Protein AF-A0A2T1FLL4-F1 (afdb_monomer_lite)

Radius of gyration: 18.34 Å; chains: 1; bounding box: 53×29×30 Å

Structure (mmCIF, N/CA/C/O backbone):
data_AF-A0A2T1FLL4-F1
#
_entry.id   AF-A0A2T1FLL4-F1
#
loop_
_atom_site.group_PDB
_atom_site.id
_atom_site.type_symbol
_atom_site.label_atom_id
_atom_site.label_alt_id
_atom_site.label_comp_id
_atom_site.label_asym_id
_atom_site.label_entity_id
_atom_site.label_seq_id
_atom_site.pdbx_PDB_ins_code
_atom_site.Cartn_x
_atom_site.Cartn_y
_atom_site.Cartn_z
_atom_site.occupancy
_atom_site.B_iso_or_equiv
_atom_site.auth_seq_id
_atom_site.auth_comp_id
_atom_site.auth_asym_id
_atom_site.auth_atom_id
_atom_site.pdbx_PDB_model_num
ATOM 1 N N . SER A 1 1 ? -15.929 10.004 -1.139 1.00 59.06 1 SER A N 1
ATOM 2 C CA . SER A 1 1 ? -14.511 10.381 -0.976 1.00 59.06 1 SER A CA 1
ATOM 3 C C . SER A 1 1 ? -13.654 9.124 -1.065 1.00 59.06 1 SER A C 1
ATOM 5 O O . SER A 1 1 ? -13.942 8.171 -0.348 1.00 59.06 1 SER A O 1
ATOM 7 N N . GLN A 1 2 ? -12.661 9.090 -1.964 1.00 67.81 2 GLN A N 1
ATOM 8 C CA . GLN A 1 2 ? -11.765 7.937 -2.189 1.00 67.81 2 GLN A CA 1
ATOM 9 C C . GLN A 1 2 ? -10.726 7.746 -1.067 1.00 67.81 2 GLN A C 1
ATOM 11 O O . GLN A 1 2 ? -10.120 6.685 -0.953 1.00 67.81 2 GLN A O 1
ATOM 16 N N . GLU A 1 3 ? -10.554 8.739 -0.194 1.00 75.88 3 GLU A N 1
ATOM 17 C CA . GLU A 1 3 ? -9.575 8.709 0.899 1.00 75.88 3 GLU A CA 1
ATOM 18 C C . GLU A 1 3 ? -9.871 7.622 1.936 1.00 75.88 3 GLU A C 1
ATOM 20 O O . GLU A 1 3 ? -8.956 6.987 2.460 1.00 75.88 3 GLU A O 1
ATOM 25 N N . ASN A 1 4 ? -11.156 7.353 2.191 1.00 74.50 4 ASN A N 1
ATOM 26 C CA . ASN A 1 4 ? -11.561 6.270 3.081 1.00 74.50 4 ASN A CA 1
ATOM 27 C C . ASN A 1 4 ? -11.140 4.909 2.524 1.00 74.50 4 ASN A C 1
ATOM 29 O O . ASN A 1 4 ? -10.648 4.093 3.290 1.00 74.50 4 ASN A O 1
ATOM 33 N N . ILE A 1 5 ? -11.238 4.701 1.206 1.00 77.44 5 ILE A N 1
ATOM 34 C CA . ILE A 1 5 ? -10.826 3.450 0.554 1.00 77.44 5 ILE A CA 1
ATOM 35 C C . ILE A 1 5 ? -9.325 3.242 0.757 1.00 77.44 5 ILE A C 1
ATOM 37 O O . ILE A 1 5 ? -8.915 2.195 1.248 1.00 77.44 5 ILE A O 1
ATOM 41 N N . ILE A 1 6 ? -8.503 4.257 0.472 1.00 80.19 6 ILE A N 1
ATOM 42 C CA . ILE A 1 6 ? -7.043 4.187 0.650 1.00 80.19 6 ILE A CA 1
ATOM 43 C C . ILE A 1 6 ? -6.690 3.909 2.120 1.00 80.19 6 ILE A C 1
ATOM 45 O O . ILE A 1 6 ? -5.851 3.055 2.421 1.00 80.19 6 ILE A O 1
ATOM 49 N N . ARG A 1 7 ? -7.366 4.579 3.060 1.00 81.75 7 ARG A N 1
ATOM 50 C CA . ARG A 1 7 ? -7.147 4.384 4.498 1.00 81.75 7 ARG A CA 1
ATOM 51 C C . ARG A 1 7 ? -7.518 2.973 4.966 1.00 81.75 7 ARG A C 1
ATOM 53 O O .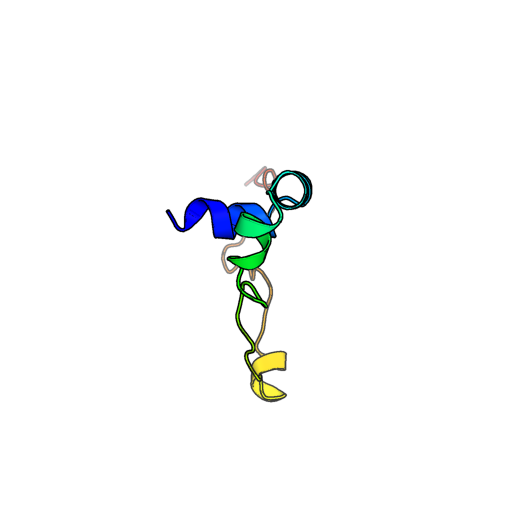 ARG A 1 7 ? -6.804 2.431 5.806 1.00 81.75 7 ARG A O 1
ATOM 60 N N . SER A 1 8 ? -8.554 2.355 4.393 1.00 84.00 8 SER A N 1
ATOM 61 C CA . SER A 1 8 ? -8.955 0.960 4.666 1.00 84.00 8 SER A CA 1
ATOM 62 C C . SER A 1 8 ? -7.934 -0.084 4.226 1.00 84.00 8 SER A C 1
ATOM 64 O O . SER A 1 8 ? -7.991 -1.219 4.694 1.00 84.00 8 SER A O 1
ATOM 66 N N . TRP A 1 9 ? -7.012 0.269 3.332 1.00 82.75 9 TRP A N 1
ATOM 67 C CA . TRP A 1 9 ? -5.907 -0.606 2.931 1.00 82.75 9 TRP A CA 1
ATOM 68 C C . TRP A 1 9 ? -4.619 -0.317 3.689 1.00 82.75 9 TRP A C 1
ATOM 70 O O . TRP A 1 9 ? -3.799 -1.209 3.872 1.00 82.75 9 TRP A O 1
ATOM 80 N N . LYS A 1 10 ? -4.455 0.917 4.170 1.00 83.69 10 LYS A N 1
ATOM 81 C CA . LYS A 1 10 ? -3.279 1.332 4.938 1.00 83.69 10 LYS A CA 1
ATOM 82 C C . LYS A 1 10 ? -3.363 0.965 6.423 1.00 83.69 10 LYS A C 1
ATOM 84 O O . LYS A 1 10 ? -2.333 0.720 7.039 1.00 83.69 10 LYS A O 1
ATOM 89 N N . SER A 1 11 ? -4.562 0.967 7.008 1.00 86.75 11 SER A N 1
ATOM 90 C CA . SER A 1 11 ? -4.783 0.708 8.435 1.00 86.75 11 SER A CA 1
ATOM 91 C C . SER A 1 11 ? -5.792 -0.418 8.637 1.00 86.75 11 SER A C 1
ATOM 93 O O . SER A 1 11 ? -6.961 -0.307 8.257 1.00 86.75 11 SER A O 1
ATOM 95 N N . LEU A 1 12 ? -5.330 -1.494 9.275 1.00 81.75 12 LEU A N 1
ATOM 96 C CA . LEU A 1 12 ? -6.155 -2.652 9.603 1.00 81.75 12 LEU A CA 1
ATOM 97 C C . LEU A 1 12 ? -7.254 -2.294 10.616 1.00 81.75 12 LEU A C 1
ATOM 99 O O . LEU A 1 12 ? -8.390 -2.732 10.461 1.00 81.75 12 LEU A O 1
ATOM 103 N N . ASP A 1 13 ? -6.951 -1.437 11.593 1.00 85.56 13 ASP A N 1
ATOM 104 C CA . ASP A 1 13 ? -7.915 -0.961 12.594 1.00 85.56 13 ASP A CA 1
ATOM 105 C C . ASP A 1 13 ? -9.069 -0.187 11.953 1.00 85.56 13 ASP A C 1
ATOM 107 O O . ASP A 1 13 ? -10.236 -0.429 12.261 1.00 85.56 13 ASP A O 1
ATOM 111 N N . PHE A 1 14 ? -8.762 0.690 10.989 1.00 87.31 14 PHE A N 1
ATOM 112 C CA . PHE A 1 14 ? -9.792 1.409 10.240 1.00 87.31 14 PHE A CA 1
ATOM 113 C C . PHE A 1 14 ? -10.650 0.448 9.411 1.00 87.31 14 PHE A C 1
ATOM 115 O O . PHE A 1 14 ? -11.868 0.597 9.369 1.00 87.31 14 PHE A O 1
ATOM 122 N N . ARG A 1 15 ? -10.042 -0.572 8.791 1.00 84.38 15 ARG A N 1
ATOM 123 C CA . ARG A 1 15 ? -10.772 -1.598 8.030 1.00 84.38 15 ARG A CA 1
ATOM 124 C C . ARG A 1 15 ? -11.709 -2.422 8.915 1.00 84.38 15 ARG A C 1
ATOM 126 O O . ARG A 1 15 ? -12.835 -2.703 8.510 1.00 84.38 15 ARG A O 1
ATOM 133 N N . ASN A 1 16 ? -11.254 -2.794 10.108 1.00 85.38 16 ASN A N 1
ATOM 134 C CA . ASN A 1 16 ? -12.026 -3.583 11.067 1.00 85.38 16 ASN A CA 1
ATOM 135 C C . ASN A 1 16 ? -13.159 -2.774 11.712 1.00 85.38 16 ASN A C 1
ATOM 137 O O . ASN A 1 16 ? -14.202 -3.341 12.032 1.00 85.38 16 ASN A O 1
ATOM 141 N N . GLY A 1 17 ? -12.982 -1.457 11.848 1.00 86.12 17 GLY A N 1
ATOM 142 C CA . GLY A 1 17 ? -14.011 -0.538 12.339 1.00 86.12 17 GLY A CA 1
ATOM 143 C C . GLY A 1 17 ? -15.155 -0.261 11.355 1.00 86.12 17 GLY A C 1
ATOM 144 O O . GLY A 1 17 ? -16.177 0.285 11.762 1.00 86.12 17 GLY A O 1
ATOM 145 N N . LEU A 1 18 ? -15.024 -0.638 10.078 1.00 85.31 18 LEU A N 1
ATOM 146 C CA . LEU A 1 18 ? -16.076 -0.439 9.077 1.00 85.31 18 LEU A CA 1
ATOM 147 C C . LEU A 1 18 ? -17.247 -1.410 9.272 1.00 85.31 18 LEU A C 1
ATOM 149 O O . LEU A 1 18 ? -17.066 -2.605 9.555 1.00 85.31 18 LEU A O 1
ATOM 153 N N . SER A 1 19 ? -18.465 -0.923 9.024 1.00 85.38 19 SER A N 1
ATOM 154 C CA . SER A 1 19 ? -19.654 -1.778 8.997 1.00 85.38 19 SER A CA 1
ATOM 155 C C . SER A 1 19 ? -19.591 -2.790 7.844 1.00 85.38 19 SER A C 1
ATOM 157 O O . SER A 1 19 ? -18.842 -2.631 6.879 1.00 85.38 19 SER A O 1
ATOM 159 N N . ALA A 1 20 ? -20.402 -3.849 7.915 1.00 83.50 20 ALA A N 1
ATOM 160 C CA . ALA A 1 20 ? -20.451 -4.872 6.865 1.00 83.50 20 ALA A CA 1
ATOM 161 C C . ALA A 1 20 ? -20.824 -4.292 5.488 1.00 83.50 20 ALA A C 1
ATOM 163 O O . ALA A 1 20 ? -20.283 -4.721 4.472 1.00 83.50 20 ALA A O 1
ATOM 164 N N . LYS A 1 21 ? -21.701 -3.278 5.460 1.00 83.38 21 LYS A N 1
ATOM 165 C CA . LYS A 1 21 ? -22.084 -2.581 4.225 1.00 83.38 21 LYS A CA 1
ATOM 166 C C . LYS A 1 21 ? -20.900 -1.825 3.637 1.00 83.38 21 LYS A C 1
ATOM 168 O O . LYS A 1 21 ? -20.625 -1.960 2.456 1.00 83.38 21 LYS A O 1
ATOM 173 N N . GLU A 1 22 ? -20.169 -1.080 4.458 1.00 82.44 22 GLU A N 1
ATOM 174 C CA . GLU A 1 22 ? -19.021 -0.293 3.995 1.00 82.44 22 GLU A CA 1
ATOM 175 C C . GLU A 1 22 ? -17.843 -1.173 3.566 1.00 82.44 22 GLU A C 1
ATOM 177 O O . GLU A 1 22 ? -17.170 -0.858 2.588 1.00 82.44 22 GLU A O 1
ATOM 182 N N . ARG A 1 23 ? -17.627 -2.313 4.234 1.00 80.62 23 ARG A N 1
ATOM 183 C CA . ARG A 1 23 ? -16.640 -3.313 3.799 1.00 80.62 23 ARG A CA 1
ATOM 184 C C . ARG A 1 23 ? -16.996 -3.950 2.462 1.00 80.62 23 ARG A C 1
ATOM 186 O O . ARG A 1 23 ? -16.087 -4.217 1.687 1.00 80.62 23 ARG A O 1
ATOM 193 N N . ALA A 1 24 ? -18.282 -4.158 2.179 1.00 82.88 24 ALA A N 1
ATOM 194 C CA . ALA A 1 24 ? -18.738 -4.687 0.894 1.00 82.88 24 ALA A CA 1
ATOM 195 C C . ALA A 1 24 ? -18.544 -3.698 -0.272 1.00 82.88 24 ALA A C 1
ATOM 197 O O . ALA A 1 24 ? -18.491 -4.119 -1.421 1.00 82.88 24 ALA A O 1
ATOM 198 N N . PHE A 1 25 ? -18.406 -2.397 0.013 1.00 82.62 25 PHE A N 1
ATOM 199 C CA . PHE A 1 25 ? -18.052 -1.381 -0.986 1.00 82.62 25 PHE A CA 1
ATOM 200 C C . PHE A 1 25 ? -16.545 -1.305 -1.277 1.00 82.62 25 PHE A C 1
ATOM 202 O O . PHE A 1 25 ? -16.141 -0.569 -2.179 1.00 82.62 25 PHE A O 1
ATOM 209 N N . LEU A 1 26 ? -15.697 -2.017 -0.523 1.00 82.88 26 LEU A N 1
ATOM 210 C CA . LEU A 1 26 ? -14.265 -2.046 -0.806 1.00 82.88 26 LEU A CA 1
ATOM 211 C C . LEU A 1 26 ? -13.998 -2.913 -2.048 1.00 82.88 26 LEU A C 1
ATOM 213 O O . LEU A 1 26 ? -14.571 -3.996 -2.160 1.00 82.88 26 LEU A O 1
ATOM 217 N N . PRO A 1 27 ? -13.116 -2.470 -2.964 1.00 81.06 27 PRO A N 1
ATOM 218 C CA . PRO A 1 27 ? -12.702 -3.297 -4.093 1.00 81.06 27 PRO A CA 1
ATOM 219 C C . PRO A 1 27 ? -12.012 -4.573 -3.595 1.00 81.06 27 PRO A C 1
ATOM 221 O O . PRO A 1 27 ? -11.494 -4.608 -2.484 1.00 81.06 27 PRO A O 1
ATOM 224 N N . GLU A 1 28 ? -11.963 -5.621 -4.412 1.00 81.38 28 GLU A N 1
ATOM 225 C CA . GLU A 1 28 ? -11.304 -6.876 -4.023 1.00 81.38 28 GLU A CA 1
ATOM 226 C C . GLU A 1 28 ? -9.789 -6.694 -3.819 1.00 81.38 28 GLU A C 1
ATOM 228 O O . GLU A 1 28 ? -9.210 -7.239 -2.880 1.00 81.38 28 GLU A O 1
ATOM 233 N N . ASN A 1 29 ? -9.159 -5.850 -4.645 1.00 77.75 29 ASN A N 1
ATOM 234 C CA . ASN A 1 29 ? -7.732 -5.551 -4.589 1.00 77.75 29 ASN A CA 1
ATOM 235 C C . ASN A 1 29 ? -7.483 -4.032 -4.722 1.00 77.75 29 ASN A C 1
ATOM 237 O O . ASN A 1 29 ? -7.958 -3.427 -5.685 1.00 77.75 29 ASN A O 1
ATOM 241 N N . PRO A 1 30 ? -6.718 -3.403 -3.806 1.00 76.44 30 PRO A N 1
ATOM 242 C CA . PRO A 1 30 ? -6.418 -1.970 -3.848 1.00 76.44 30 PRO A CA 1
ATOM 243 C C . PRO A 1 30 ? -5.592 -1.524 -5.055 1.00 76.44 30 PRO A C 1
ATOM 245 O O . PRO A 1 30 ? -5.705 -0.370 -5.456 1.00 76.44 30 PRO A O 1
ATOM 248 N N . ALA A 1 31 ? -4.754 -2.403 -5.607 1.00 75.81 31 ALA A N 1
ATOM 249 C CA . ALA A 1 31 ? -3.899 -2.119 -6.759 1.00 75.81 31 ALA A CA 1
ATOM 250 C C . ALA A 1 31 ? -4.471 -2.683 -8.073 1.00 75.81 31 ALA A C 1
ATOM 252 O O . ALA A 1 31 ? -3.911 -2.442 -9.140 1.00 75.81 31 ALA A O 1
ATOM 253 N N . GLY A 1 32 ? -5.585 -3.422 -7.998 1.00 73.00 32 GLY A N 1
ATOM 254 C CA . GLY A 1 32 ? -6.078 -4.241 -9.104 1.00 73.00 32 GLY A CA 1
ATOM 255 C C . GLY A 1 32 ? -5.171 -5.443 -9.398 1.00 73.00 32 GLY A C 1
ATOM 256 O O . GLY A 1 32 ? -4.048 -5.551 -8.903 1.00 73.00 32 GLY A O 1
ATOM 257 N N . SER A 1 33 ? -5.676 -6.395 -10.180 1.00 77.19 33 SER A N 1
ATOM 258 C CA . SER A 1 33 ? -4.862 -7.479 -10.731 1.00 77.19 33 SER A CA 1
ATOM 259 C C . SER A 1 33 ? -4.062 -6.941 -11.917 1.00 77.19 33 SER A C 1
ATOM 261 O O . SER A 1 33 ? -4.644 -6.598 -12.945 1.00 77.19 33 SER A O 1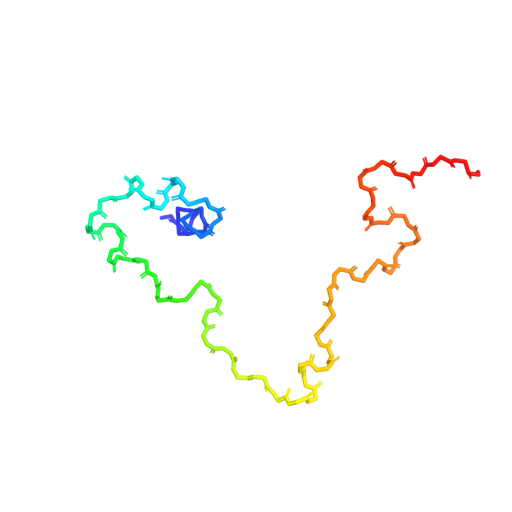
ATOM 263 N N . ILE A 1 34 ? -2.743 -6.857 -11.771 1.00 80.94 34 ILE A N 1
ATOM 264 C CA . ILE A 1 34 ? -1.822 -6.571 -12.872 1.00 80.94 34 ILE A CA 1
ATOM 265 C C . ILE A 1 34 ? -1.022 -7.843 -13.117 1.00 80.94 34 ILE A C 1
ATOM 267 O O . ILE A 1 34 ? -0.351 -8.338 -12.212 1.00 80.94 34 ILE A O 1
ATOM 271 N N . GLU A 1 35 ? -1.112 -8.375 -14.331 1.00 85.50 35 GLU A N 1
ATOM 272 C CA . GLU A 1 35 ? -0.228 -9.444 -14.776 1.00 85.50 35 GLU A CA 1
ATOM 273 C C . GLU A 1 35 ? 1.067 -8.819 -15.281 1.00 85.50 35 GLU A C 1
ATOM 275 O O . GLU A 1 35 ? 1.056 -7.996 -16.193 1.00 85.50 35 GLU A O 1
ATOM 280 N N . LEU A 1 36 ? 2.176 -9.188 -14.646 1.00 85.75 36 LEU A N 1
ATOM 281 C CA . LEU A 1 36 ? 3.509 -8.766 -15.051 1.00 85.75 36 LEU A CA 1
ATOM 282 C C . LEU A 1 36 ? 4.189 -9.920 -15.770 1.00 85.75 36 LEU A C 1
ATOM 284 O O . LEU A 1 36 ? 4.185 -11.055 -15.287 1.00 85.75 36 LEU A O 1
ATOM 288 N N . THR A 1 37 ? 4.829 -9.621 -16.894 1.00 88.81 37 THR A N 1
ATOM 289 C CA . THR A 1 37 ? 5.758 -10.568 -17.510 1.00 88.81 37 THR A CA 1
ATOM 290 C C . THR A 1 37 ? 7.006 -10.740 -16.642 1.00 88.81 37 THR A C 1
ATOM 292 O O . THR A 1 37 ? 7.369 -9.874 -15.843 1.00 88.81 37 THR A O 1
ATOM 295 N N . ASP A 1 38 ? 7.730 -11.842 -16.841 1.00 86.56 38 ASP A N 1
ATOM 296 C CA . ASP A 1 38 ? 8.990 -12.126 -16.137 1.00 86.56 38 ASP A CA 1
ATOM 297 C C . ASP A 1 38 ? 10.028 -10.996 -16.313 1.00 86.56 38 ASP A C 1
ATOM 299 O O . ASP A 1 38 ? 10.844 -10.728 -15.431 1.00 86.56 38 ASP A O 1
ATOM 303 N N . ALA A 1 39 ? 9.987 -10.308 -17.460 1.00 87.44 39 ALA A N 1
ATOM 304 C CA . ALA A 1 39 ? 10.839 -9.162 -17.759 1.00 87.44 39 ALA A CA 1
ATOM 305 C C . ALA A 1 39 ? 10.425 -7.903 -16.975 1.00 87.44 39 ALA A C 1
ATOM 307 O O . ALA A 1 39 ? 11.282 -7.227 -16.406 1.00 87.44 39 ALA A O 1
ATOM 308 N N . GLU A 1 40 ? 9.127 -7.606 -16.896 1.00 88.06 40 GLU A N 1
ATOM 309 C CA . GLU A 1 40 ? 8.605 -6.462 -16.136 1.00 88.06 40 GLU A CA 1
ATOM 310 C C . GLU A 1 40 ? 8.789 -6.649 -14.631 1.00 88.06 40 GLU A C 1
ATOM 312 O O . GLU A 1 40 ? 9.181 -5.711 -13.937 1.00 88.06 40 GLU A O 1
ATOM 317 N N . LEU A 1 41 ? 8.598 -7.873 -14.131 1.00 85.75 41 LEU A N 1
ATOM 318 C CA . LEU A 1 41 ? 8.841 -8.204 -12.730 1.00 85.75 41 LEU A CA 1
ATOM 319 C C . LEU A 1 41 ? 10.317 -8.013 -12.353 1.00 85.75 41 LEU A C 1
ATOM 321 O O . LEU A 1 41 ? 10.612 -7.469 -11.292 1.00 85.75 41 LEU A O 1
ATOM 325 N N . LYS A 1 42 ? 11.251 -8.394 -13.235 1.00 84.69 42 LYS A N 1
ATOM 326 C CA . LYS A 1 42 ? 12.693 -8.143 -13.040 1.00 84.69 42 LYS A CA 1
ATO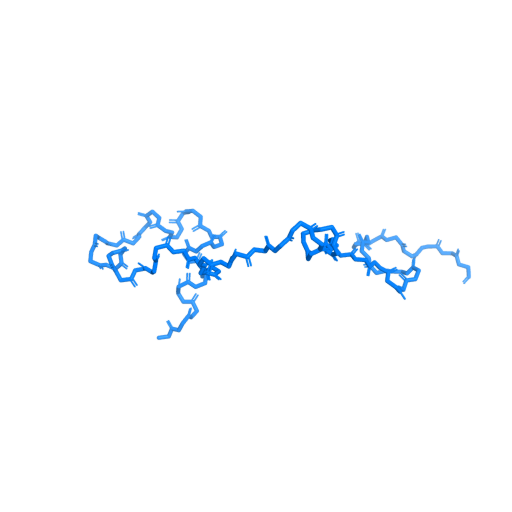M 327 C C . LYS A 1 42 ? 13.041 -6.658 -13.046 1.00 84.69 42 LYS A C 1
ATOM 329 O O . LYS A 1 42 ? 14.001 -6.261 -12.393 1.00 84.69 42 LYS A O 1
ATOM 334 N N . SER A 1 43 ? 12.280 -5.849 -13.779 1.00 82.69 43 SER A N 1
ATOM 335 C CA . SER A 1 43 ? 12.457 -4.398 -13.820 1.00 82.69 43 SER A CA 1
ATOM 336 C C . SER A 1 43 ? 11.789 -3.672 -12.646 1.00 82.69 43 SER A C 1
ATOM 338 O O . SER A 1 43 ? 12.035 -2.478 -12.464 1.00 82.69 43 SER A O 1
ATOM 340 N N . ALA A 1 44 ? 10.946 -4.343 -11.857 1.00 82.06 44 ALA A N 1
ATOM 341 C CA . ALA A 1 44 ? 10.304 -3.745 -10.697 1.00 82.06 44 ALA A CA 1
ATOM 342 C C . ALA A 1 44 ? 11.336 -3.539 -9.577 1.00 82.06 44 ALA A C 1
ATOM 344 O O . ALA A 1 44 ? 11.753 -4.475 -8.896 1.00 82.06 44 ALA A O 1
ATOM 345 N N . THR A 1 45 ? 11.758 -2.293 -9.376 1.00 76.94 45 THR A N 1
ATOM 346 C CA . THR A 1 45 ? 12.674 -1.918 -8.295 1.00 76.94 45 THR A CA 1
ATOM 347 C C . THR A 1 45 ? 11.915 -1.270 -7.141 1.00 76.94 45 THR A C 1
ATOM 349 O O . THR A 1 45 ? 10.929 -0.566 -7.354 1.00 76.94 45 THR A O 1
ATOM 352 N N . GLY A 1 46 ? 12.408 -1.437 -5.910 1.00 72.94 46 GLY A N 1
ATOM 353 C CA . GLY A 1 46 ? 11.971 -0.619 -4.773 1.00 72.94 46 GLY A CA 1
ATOM 354 C C . GLY A 1 46 ? 12.385 0.853 -4.922 1.00 72.94 46 GLY A C 1
ATOM 355 O O . GLY A 1 46 ? 12.769 1.299 -6.001 1.00 72.94 46 GLY A O 1
ATOM 356 N N . ALA A 1 47 ? 12.351 1.615 -3.826 1.00 61.66 47 ALA A N 1
ATOM 357 C CA . ALA A 1 47 ? 12.830 2.998 -3.799 1.00 61.66 47 ALA A CA 1
ATOM 358 C C . ALA A 1 47 ? 14.335 3.075 -4.138 1.00 61.66 47 ALA A C 1
ATOM 360 O O . ALA A 1 47 ? 15.194 3.034 -3.255 1.00 61.66 47 ALA A O 1
ATOM 361 N N . ALA A 1 48 ? 14.660 3.175 -5.427 1.00 57.12 48 ALA A N 1
ATOM 362 C CA . ALA A 1 48 ? 16.003 3.443 -5.904 1.00 57.12 48 ALA A CA 1
ATOM 363 C C . ALA A 1 48 ? 16.308 4.916 -5.628 1.00 57.12 48 ALA A C 1
ATOM 365 O O . ALA A 1 48 ? 15.757 5.829 -6.247 1.00 57.12 48 ALA A O 1
ATOM 366 N N . ARG A 1 49 ? 17.162 5.153 -4.633 1.00 53.84 49 ARG A N 1
ATOM 367 C CA . ARG A 1 49 ? 17.683 6.482 -4.350 1.00 53.84 49 ARG A CA 1
ATOM 368 C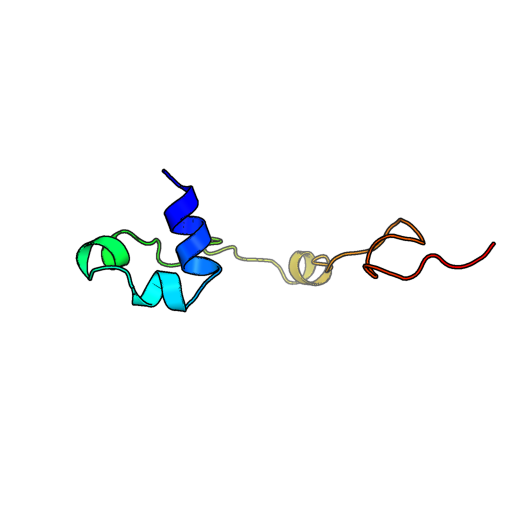 C . ARG A 1 49 ? 18.649 6.885 -5.460 1.00 53.84 49 ARG A C 1
ATOM 370 O O . ARG A 1 49 ? 19.859 6.760 -5.308 1.00 53.84 49 ARG A O 1
ATOM 377 N N . ASN A 1 50 ? 18.142 7.457 -6.542 1.00 57.09 50 ASN A N 1
ATOM 378 C CA . ASN A 1 50 ? 19.000 8.107 -7.542 1.00 57.09 50 ASN A CA 1
ATOM 379 C C . ASN A 1 50 ? 19.477 9.496 -7.069 1.00 57.09 50 ASN A C 1
ATOM 381 O O . ASN A 1 50 ? 19.838 10.353 -7.866 1.00 57.09 50 ASN A O 1
ATOM 385 N N . AS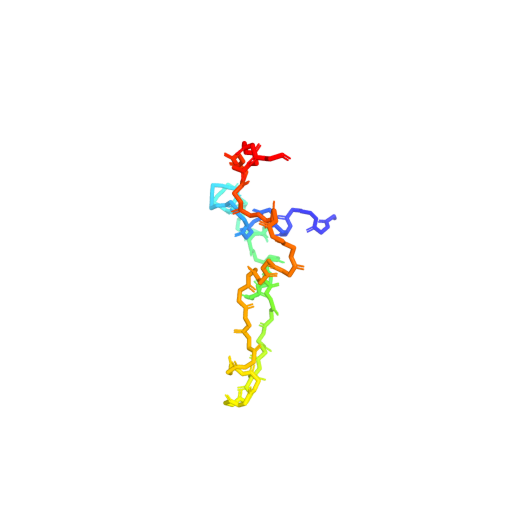N A 1 51 ? 19.472 9.717 -5.756 1.00 56.00 51 ASN A N 1
ATOM 386 C CA . ASN A 1 51 ? 20.098 10.834 -5.085 1.00 56.00 51 ASN A CA 1
ATOM 387 C C . ASN A 1 51 ? 20.909 10.243 -3.922 1.00 56.00 51 ASN A C 1
ATOM 389 O O . ASN A 1 51 ? 20.32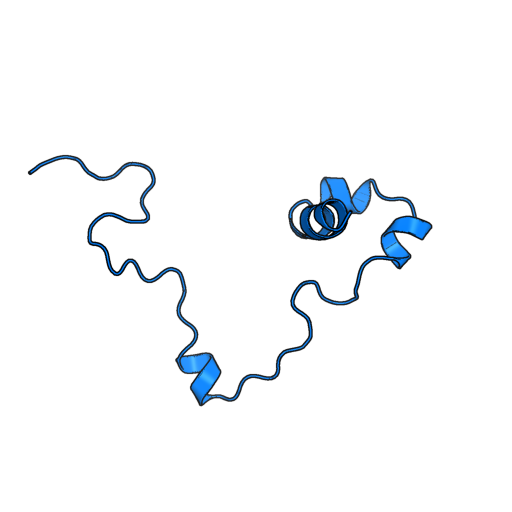4 9.491 -3.130 1.00 56.00 51 ASN A O 1
ATOM 393 N N . PRO A 1 52 ? 22.203 10.571 -3.767 1.00 55.62 52 PRO A N 1
ATOM 394 C CA . PRO A 1 52 ? 23.033 10.071 -2.665 1.00 55.62 52 PRO A CA 1
ATOM 395 C C . PRO A 1 52 ? 22.437 10.295 -1.256 1.00 55.62 52 PRO A C 1
ATOM 397 O O . PRO A 1 52 ? 22.874 9.658 -0.303 1.00 55.62 52 PRO A O 1
ATOM 400 N N . CYS A 1 53 ? 21.392 11.121 -1.115 1.00 55.03 53 CYS A N 1
ATOM 401 C CA . CYS A 1 53 ? 20.815 11.533 0.165 1.00 55.03 53 CYS A CA 1
ATOM 402 C C . CYS A 1 53 ? 19.340 11.132 0.436 1.00 55.03 53 CYS A C 1
ATOM 404 O O . CYS A 1 53 ? 18.754 11.659 1.375 1.00 55.03 53 CYS A O 1
ATOM 406 N N . SER A 1 54 ? 18.679 10.229 -0.308 1.00 59.97 54 SER A N 1
ATOM 407 C CA . SER A 1 54 ? 17.185 10.169 -0.258 1.00 59.97 54 SER A CA 1
ATOM 408 C C . SER A 1 54 ? 16.511 8.896 0.273 1.00 59.97 54 SER A C 1
ATOM 410 O O . SER A 1 54 ? 15.765 8.243 -0.437 1.00 59.97 54 SER A O 1
ATOM 412 N N . GLY A 1 55 ? 16.708 8.529 1.533 1.00 54.25 55 GLY A N 1
ATOM 413 C CA . GLY A 1 55 ? 15.987 7.368 2.110 1.00 54.25 55 GLY A CA 1
ATOM 414 C C . GLY A 1 55 ? 16.531 6.816 3.424 1.00 54.25 55 GLY A C 1
ATOM 415 O O . GLY A 1 55 ? 16.314 5.660 3.768 1.00 54.25 55 GLY A O 1
ATOM 416 N N . ALA A 1 56 ? 17.316 7.619 4.124 1.00 55.31 56 ALA A N 1
ATOM 417 C CA . ALA A 1 56 ? 17.373 7.553 5.557 1.00 55.31 56 ALA A CA 1
ATOM 418 C C . ALA A 1 56 ? 16.741 8.880 5.926 1.00 55.31 56 ALA A C 1
ATOM 420 O O . ALA A 1 56 ? 17.331 9.931 5.670 1.00 55.31 56 ALA A O 1
ATOM 421 N N . CYS A 1 57 ? 15.517 8.847 6.445 1.00 53.50 57 CYS A N 1
ATOM 422 C CA . CYS A 1 57 ? 15.116 9.925 7.327 1.00 53.50 57 CYS A CA 1
ATOM 423 C C . CYS A 1 57 ? 16.181 9.915 8.435 1.00 53.50 57 CYS A C 1
ATOM 425 O O . CYS A 1 57 ? 16.173 9.009 9.264 1.00 53.50 57 CYS A O 1
ATOM 427 N N . ASN A 1 58 ? 17.139 10.849 8.347 1.00 60.69 58 ASN A N 1
ATOM 428 C CA . ASN A 1 58 ? 18.237 11.125 9.288 1.00 60.69 58 ASN A CA 1
ATOM 429 C C . ASN A 1 58 ? 19.636 10.551 8.984 1.00 60.69 58 ASN A C 1
ATOM 431 O O . ASN A 1 58 ? 20.315 10.132 9.915 1.00 60.69 58 ASN A O 1
ATOM 435 N N . LEU A 1 59 ? 20.149 10.602 7.748 1.00 56.06 59 LEU A N 1
ATOM 436 C CA . LEU A 1 59 ? 21.610 10.483 7.574 1.00 56.06 59 LEU A CA 1
ATOM 437 C C . LEU A 1 59 ? 22.169 11.357 6.441 1.00 56.06 59 LEU A C 1
ATOM 439 O O . LEU A 1 59 ? 22.603 10.867 5.404 1.00 56.06 59 LEU A O 1
ATOM 443 N N . CYS A 1 60 ? 22.186 12.667 6.674 1.00 51.69 60 CYS A N 1
ATOM 444 C CA . CYS A 1 60 ? 23.149 13.571 6.050 1.00 51.69 60 CYS A CA 1
ATOM 445 C C . CYS A 1 60 ? 23.898 14.267 7.187 1.00 51.69 60 CYS A C 1
ATOM 447 O O . CYS A 1 60 ? 23.448 15.292 7.691 1.00 51.69 60 CYS A O 1
ATOM 449 N N . VAL A 1 61 ? 25.005 13.676 7.638 1.00 54.88 61 VAL A N 1
ATOM 450 C CA . VAL A 1 61 ? 25.966 14.360 8.507 1.00 54.88 61 VAL A CA 1
ATOM 451 C C . VAL A 1 61 ? 27.312 14.319 7.797 1.00 54.88 61 VAL A C 1
ATOM 453 O O . VAL A 1 61 ? 27.880 13.246 7.632 1.00 54.88 61 VAL A O 1
ATOM 456 N N . GLY A 1 62 ? 27.781 15.496 7.383 1.00 48.31 62 GLY A N 1
ATOM 457 C CA . GLY A 1 62 ? 29.176 15.765 7.036 1.00 48.31 62 GLY A CA 1
ATOM 458 C C . GLY A 1 62 ? 29.604 15.423 5.609 1.00 48.31 62 GLY A C 1
ATOM 459 O O . GLY A 1 62 ? 30.064 14.316 5.352 1.00 48.31 62 GLY A O 1
ATOM 460 N N . HIS A 1 63 ? 29.570 16.421 4.724 1.00 40.00 63 HIS A N 1
ATOM 461 C CA . HIS A 1 63 ? 30.803 17.037 4.224 1.00 40.00 63 HIS A CA 1
ATOM 462 C C . HIS A 1 63 ? 30.516 18.475 3.785 1.00 40.00 63 HIS A C 1
ATOM 464 O O . HIS A 1 63 ? 29.509 18.668 3.068 1.00 40.00 63 HIS A O 1
#

pLDDT: mean 74.21, std 13.0, range [40.0, 88.81]

Secondary structure (DSSP, 8-state):
-THHHHHHHH-HHHHHHS-HHHHHTS-S-TT---PPPHHHHHH--S----STTSS-TT-----

InterPro domains:
  IPR027635 Type 2 lantibiotic, leader peptide domain [TIGR03898] (4-47)

Organism: NCBI:txid2107692

Sequence (63 aa):
SQENIIRSWKSLDFRNGLSAKERAFLPENPAGSIELTDAELKSATGAARNNPCSGACNLCVGH

Foldseek 3Di:
DCVLLVVLVVDVVSVVPDDPVVNVPHDPDPVPDDDDDPVRVVVDDDPDCPDPPPPPPDDDDDD